Protein AF-A0A7K0SNN1-F1 (afdb_monomer_lite)

Radius of gyration: 25.54 Å; chains: 1; bounding box: 65×40×86 Å

Secondary structure (DSSP, 8-state):
---------------PPP-----------------PPPP-----PPP-PPPPSS--SS----EEEEETTEEEEE---TTT-HHHHHHHHHHHHTTTTTT--EEEEEEESEEEEEE--TTSSSS---SSPPPPP-SPPPSSTTSS-TT-------

pLDDT: mean 84.18, std 18.49, range [39.28, 98.06]

Structure (mmCIF, N/CA/C/O backbone):
data_AF-A0A7K0SNN1-F1
#
_entry.id   AF-A0A7K0SNN1-F1
#
loop_
_atom_site.group_PDB
_atom_site.id
_atom_site.type_symbol
_atom_site.label_atom_id
_atom_site.label_alt_id
_atom_site.label_comp_id
_atom_site.label_asym_id
_atom_site.label_entity_id
_atom_site.label_seq_id
_atom_site.pdbx_PDB_ins_code
_atom_site.Cartn_x
_atom_site.Cartn_y
_atom_site.Cartn_z
_atom_site.occupancy
_atom_site.B_iso_or_equiv
_atom_site.auth_seq_id
_atom_site.auth_comp_id
_atom_site.auth_asym_id
_atom_site.auth_atom_id
_atom_site.pdbx_PDB_model_num
ATOM 1 N N . MET A 1 1 ? 43.571 -5.731 -72.277 1.00 48.19 1 MET A N 1
ATOM 2 C CA . MET A 1 1 ? 43.026 -7.065 -71.941 1.00 48.19 1 MET A CA 1
ATOM 3 C C . MET A 1 1 ? 43.292 -7.346 -70.465 1.00 48.19 1 MET A C 1
ATOM 5 O O . MET A 1 1 ? 44.384 -7.771 -70.119 1.00 48.19 1 MET A O 1
ATOM 9 N N . LYS A 1 2 ? 42.348 -7.022 -69.576 1.00 39.28 2 LYS A N 1
ATOM 10 C CA . LYS A 1 2 ? 42.412 -7.356 -68.143 1.00 39.28 2 LYS A CA 1
ATOM 11 C C . LYS A 1 2 ? 41.104 -8.061 -67.797 1.00 39.28 2 LYS A C 1
ATOM 13 O O . LYS A 1 2 ? 40.033 -7.527 -68.062 1.00 39.28 2 LYS A O 1
ATOM 18 N N . ARG A 1 3 ? 41.229 -9.312 -67.358 1.00 42.56 3 ARG A N 1
ATOM 19 C CA . ARG A 1 3 ? 40.138 -10.266 -67.138 1.00 42.56 3 ARG A CA 1
ATOM 20 C C . ARG A 1 3 ? 39.359 -9.864 -65.885 1.00 42.56 3 ARG A C 1
ATOM 22 O O .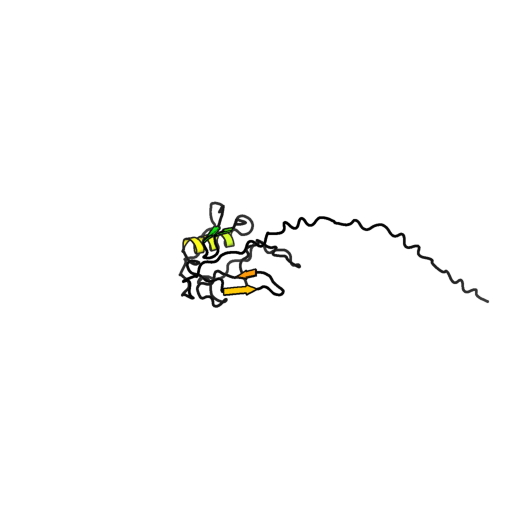 ARG A 1 3 ? 39.954 -9.748 -64.820 1.00 42.56 3 ARG A O 1
ATOM 29 N N . VAL A 1 4 ? 38.054 -9.652 -66.024 1.00 46.53 4 VAL A N 1
ATOM 30 C CA . VAL A 1 4 ? 37.130 -9.503 -64.895 1.00 46.53 4 VAL A CA 1
ATOM 31 C C . VAL A 1 4 ? 36.788 -10.911 -64.415 1.00 46.53 4 VAL A C 1
ATOM 33 O O . VAL A 1 4 ? 36.229 -11.699 -65.173 1.00 46.53 4 VAL A O 1
ATOM 36 N N . VAL A 1 5 ? 37.185 -11.247 -63.190 1.00 48.41 5 VAL A N 1
ATOM 37 C CA . VAL A 1 5 ? 36.814 -12.500 -62.521 1.00 48.41 5 VAL A CA 1
ATOM 38 C C . VAL A 1 5 ? 35.613 -12.192 -61.634 1.00 48.41 5 VAL A C 1
ATOM 40 O O . VAL A 1 5 ? 35.751 -11.571 -60.584 1.00 48.41 5 VAL A O 1
ATOM 43 N N . THR A 1 6 ? 34.422 -12.581 -62.077 1.00 48.62 6 THR A N 1
ATOM 44 C CA . THR A 1 6 ? 33.204 -12.588 -61.264 1.00 48.62 6 THR A CA 1
ATOM 45 C C . THR A 1 6 ? 33.214 -13.824 -60.366 1.00 48.62 6 THR A C 1
ATOM 47 O O . THR A 1 6 ? 33.023 -14.945 -60.829 1.00 48.62 6 THR A O 1
ATOM 50 N N . ALA A 1 7 ? 33.463 -13.625 -59.072 1.00 49.59 7 ALA A N 1
ATOM 51 C CA . ALA A 1 7 ? 33.314 -14.658 -58.054 1.00 49.59 7 ALA A CA 1
ATOM 52 C C . ALA A 1 7 ? 31.874 -14.636 -57.519 1.00 49.59 7 ALA A C 1
ATOM 54 O O . ALA A 1 7 ? 31.504 -13.780 -56.718 1.00 49.59 7 ALA A O 1
ATOM 55 N N . THR A 1 8 ? 31.040 -15.564 -57.980 1.00 48.69 8 THR A N 1
ATOM 56 C CA . THR A 1 8 ? 29.730 -15.845 -57.380 1.00 48.69 8 THR A CA 1
ATOM 57 C C . THR A 1 8 ? 29.927 -16.637 -56.091 1.00 48.69 8 THR A C 1
ATOM 59 O O . THR A 1 8 ? 30.271 -17.817 -56.131 1.00 48.69 8 THR A O 1
ATOM 62 N N . VAL A 1 9 ? 29.715 -15.991 -54.944 1.00 46.66 9 VAL A N 1
ATOM 63 C CA . VAL A 1 9 ? 29.678 -16.648 -53.632 1.00 46.66 9 VAL A CA 1
ATOM 64 C C . VAL A 1 9 ? 28.271 -17.203 -53.420 1.00 46.66 9 VAL A C 1
ATOM 66 O O . VAL A 1 9 ? 27.334 -16.457 -53.148 1.00 46.66 9 VAL A O 1
ATOM 69 N N . ILE A 1 10 ? 28.113 -18.518 -53.567 1.00 52.50 10 ILE A N 1
ATOM 70 C CA . ILE A 1 10 ? 26.898 -19.232 -53.163 1.00 52.50 10 ILE A CA 1
ATOM 71 C C . ILE A 1 10 ? 27.021 -19.487 -51.658 1.00 52.50 10 ILE A C 1
ATOM 73 O O . ILE A 1 10 ? 27.724 -20.399 -51.228 1.00 52.50 10 ILE A O 1
ATOM 77 N N . ALA A 1 11 ? 26.378 -18.646 -50.849 1.00 52.03 11 ALA A N 1
ATOM 78 C CA . ALA A 1 11 ? 26.257 -18.869 -49.414 1.00 52.03 11 ALA A CA 1
ATOM 79 C C . ALA A 1 11 ? 25.191 -19.948 -49.164 1.00 52.03 11 ALA A C 1
ATOM 81 O O . ALA A 1 11 ? 23.991 -19.694 -49.264 1.00 52.03 11 ALA A O 1
ATOM 82 N N . ALA A 1 12 ? 25.633 -21.170 -48.866 1.00 51.97 12 ALA A N 1
ATOM 83 C CA . ALA A 1 12 ? 24.763 -22.237 -48.393 1.00 51.97 12 ALA A CA 1
ATOM 84 C C . ALA A 1 12 ? 24.277 -21.902 -46.971 1.00 51.97 12 ALA A C 1
ATOM 86 O O . ALA A 1 12 ? 25.025 -22.022 -46.002 1.00 51.97 12 ALA A O 1
ATOM 87 N N . PHE A 1 13 ? 23.024 -21.461 -46.848 1.00 45.56 13 PHE A N 1
ATOM 88 C CA . PHE A 1 13 ? 22.346 -21.318 -45.560 1.00 45.56 13 PHE A CA 1
ATOM 89 C C . PHE A 1 13 ? 22.047 -22.712 -44.991 1.00 45.56 13 PHE A C 1
ATOM 91 O O . PHE A 1 13 ? 21.080 -23.369 -45.375 1.00 45.56 13 PHE A O 1
ATOM 98 N N . LEU A 1 14 ? 22.895 -23.172 -44.072 1.00 46.97 14 LEU A N 1
ATOM 99 C CA . LEU A 1 14 ? 22.598 -24.296 -43.189 1.00 46.97 14 LEU A CA 1
ATOM 100 C C . LEU A 1 14 ? 21.491 -23.859 -42.217 1.00 46.97 14 LEU A C 1
ATOM 102 O O . LEU A 1 14 ? 21.744 -23.092 -41.288 1.00 46.97 14 LEU A O 1
ATOM 106 N N . LEU A 1 15 ? 20.259 -24.329 -42.437 1.00 51.44 15 LEU A N 1
ATOM 107 C CA . LEU A 1 15 ? 19.182 -24.230 -41.451 1.00 51.44 15 LEU A CA 1
ATOM 108 C C . LEU A 1 15 ? 19.537 -25.097 -40.235 1.00 51.44 15 LEU A C 1
ATOM 110 O O . LEU A 1 15 ? 19.282 -26.300 -40.221 1.00 51.44 15 LEU A O 1
ATOM 114 N N . ALA A 1 16 ? 20.122 -24.488 -39.207 1.00 61.25 16 ALA A N 1
ATOM 115 C CA . ALA A 1 16 ? 20.151 -25.083 -37.879 1.00 61.25 16 ALA A CA 1
ATOM 116 C C . ALA A 1 16 ? 18.756 -24.927 -37.236 1.00 61.25 16 ALA A C 1
ATOM 118 O O . ALA A 1 16 ? 18.204 -23.822 -37.263 1.00 61.25 16 ALA A O 1
ATOM 119 N N . PRO A 1 17 ? 18.159 -25.988 -36.664 1.00 55.22 17 PRO A N 1
ATOM 120 C CA . PRO A 1 17 ? 16.907 -25.863 -35.932 1.00 55.22 17 PRO A CA 1
ATOM 121 C C . PRO A 1 17 ? 17.131 -24.993 -34.689 1.00 55.22 17 PRO A C 1
ATOM 123 O O . PRO A 1 17 ? 17.970 -25.298 -33.841 1.00 55.22 17 PRO A O 1
ATOM 126 N N . LEU A 1 18 ? 16.384 -23.892 -34.596 1.00 56.19 18 LEU A N 1
ATOM 127 C CA . LEU A 1 18 ? 16.330 -23.057 -33.399 1.00 56.19 18 LEU A CA 1
ATOM 128 C C . LEU A 1 18 ? 15.825 -23.907 -32.219 1.00 56.19 18 LEU A C 1
ATOM 130 O O . LEU A 1 18 ? 14.825 -24.613 -32.382 1.00 56.19 18 LEU A O 1
ATOM 134 N N . PRO A 1 19 ? 16.450 -23.840 -31.031 1.00 50.06 19 PRO A N 1
ATOM 135 C CA . PRO A 1 19 ? 15.882 -24.454 -29.843 1.00 50.06 19 PRO A CA 1
ATOM 136 C C . PRO A 1 19 ? 14.535 -23.788 -29.547 1.00 50.06 19 PRO A C 1
ATOM 138 O O . PRO A 1 19 ? 14.459 -22.606 -29.209 1.00 50.06 19 PRO A O 1
ATOM 141 N N . SER A 1 20 ? 13.452 -24.548 -29.707 1.00 50.97 20 SER A N 1
ATOM 142 C CA . SER A 1 20 ? 12.135 -24.153 -29.229 1.00 50.97 20 SER A CA 1
ATOM 143 C C . SER A 1 20 ? 12.178 -24.084 -27.705 1.00 50.97 20 SER A C 1
ATOM 145 O O . SER A 1 20 ? 12.139 -25.110 -27.030 1.00 50.97 20 SER A O 1
ATOM 147 N N . PHE A 1 21 ? 12.240 -22.872 -27.152 1.00 55.75 21 PHE A N 1
ATOM 148 C CA . PHE A 1 21 ? 11.921 -22.628 -25.747 1.00 55.75 21 PHE A CA 1
ATOM 149 C C . PHE A 1 21 ? 10.409 -22.791 -25.552 1.00 55.75 21 PHE A C 1
ATOM 151 O O . PHE A 1 21 ? 9.651 -21.829 -25.462 1.00 55.75 21 PHE A O 1
ATOM 158 N N . ALA A 1 22 ? 9.959 -24.044 -25.536 1.00 53.03 22 ALA A N 1
ATOM 159 C CA . ALA A 1 22 ? 8.659 -24.415 -25.014 1.00 53.03 22 ALA A CA 1
ATOM 160 C C . ALA A 1 22 ? 8.763 -24.459 -23.484 1.00 53.03 22 ALA A C 1
ATOM 162 O O . ALA A 1 22 ? 9.502 -25.277 -22.940 1.00 53.03 22 ALA A O 1
ATOM 163 N N . GLY A 1 23 ? 8.025 -23.585 -22.796 1.00 49.44 23 GLY A N 1
ATOM 164 C CA . GLY A 1 23 ? 7.794 -23.731 -21.359 1.00 49.44 23 GLY A CA 1
ATOM 165 C C . GLY A 1 23 ? 7.797 -22.444 -20.545 1.00 49.44 23 GLY A C 1
ATOM 166 O O . GLY A 1 23 ? 8.481 -22.377 -19.529 1.00 49.44 23 GLY A O 1
ATOM 167 N N . THR A 1 24 ? 6.998 -21.439 -20.909 1.00 42.94 24 THR A N 1
ATOM 168 C CA . THR A 1 24 ? 6.471 -20.550 -19.865 1.00 42.94 24 THR A CA 1
ATOM 169 C C . THR A 1 24 ? 5.328 -21.299 -19.202 1.00 42.94 24 THR A C 1
ATOM 171 O O . THR A 1 24 ? 4.301 -21.573 -19.820 1.00 42.94 24 THR A O 1
ATOM 174 N N . ASN A 1 25 ? 5.539 -21.690 -17.949 1.00 49.47 25 ASN A N 1
ATOM 175 C CA . ASN A 1 25 ? 4.526 -22.304 -17.107 1.00 49.47 25 ASN A CA 1
ATOM 176 C C . ASN A 1 25 ? 3.482 -21.226 -16.774 1.00 49.47 25 ASN A C 1
ATOM 178 O O . ASN A 1 25 ? 3.536 -20.576 -15.731 1.00 49.47 25 ASN A O 1
ATOM 182 N N . THR A 1 26 ? 2.569 -20.957 -17.709 1.00 47.34 26 THR A N 1
ATOM 183 C CA . THR A 1 26 ? 1.398 -20.126 -17.456 1.00 47.34 26 THR A CA 1
ATOM 184 C C . THR A 1 26 ? 0.475 -20.949 -16.575 1.00 47.34 26 THR A C 1
ATOM 186 O O . THR A 1 26 ? -0.393 -21.672 -17.070 1.00 47.34 26 THR A O 1
ATOM 189 N N . ASN A 1 27 ? 0.670 -20.864 -15.260 1.00 48.97 27 ASN A N 1
ATOM 190 C CA . ASN A 1 27 ? -0.400 -21.184 -14.331 1.00 48.97 27 ASN A CA 1
ATOM 191 C C . ASN A 1 27 ? -1.569 -20.276 -14.713 1.00 48.97 27 ASN A C 1
ATOM 193 O O . ASN A 1 27 ? -1.577 -19.080 -14.426 1.00 48.97 27 ASN A O 1
ATOM 197 N N . LYS A 1 28 ? -2.504 -20.846 -15.475 1.00 40.12 28 LYS A N 1
ATOM 198 C CA . LYS A 1 28 ? -3.747 -20.222 -15.898 1.00 40.12 28 LYS A CA 1
ATOM 199 C C . LYS A 1 28 ? -4.477 -19.923 -14.597 1.00 40.12 28 LYS A C 1
ATOM 201 O O . LYS A 1 28 ? -5.044 -20.830 -13.991 1.00 40.12 28 LYS A O 1
ATOM 206 N N . VAL A 1 29 ? -4.391 -18.684 -14.116 1.00 53.12 29 VAL A N 1
ATOM 207 C CA . VAL A 1 29 ? -5.223 -18.236 -13.003 1.00 53.12 29 VAL A CA 1
ATOM 208 C C . VAL A 1 29 ? -6.647 -18.407 -13.506 1.00 53.12 29 VAL A C 1
ATOM 210 O O . VAL A 1 29 ? -7.090 -17.697 -14.407 1.00 53.12 29 VAL A O 1
ATOM 213 N N . SER A 1 30 ? -7.309 -19.454 -13.017 1.00 46.41 30 SER A N 1
ATOM 214 C CA . SER A 1 30 ? -8.717 -19.692 -13.279 1.00 46.41 30 SER A CA 1
ATOM 215 C C . SER A 1 30 ? -9.439 -18.418 -12.880 1.00 46.41 30 SER A C 1
ATOM 217 O O . SER A 1 30 ? -9.364 -18.009 -11.721 1.00 46.41 30 SER A O 1
ATOM 219 N N . GLU A 1 31 ? -10.093 -17.795 -13.853 1.00 55.00 31 GLU A N 1
ATOM 220 C CA . GLU A 1 31 ? -10.884 -16.578 -13.728 1.00 55.00 31 GLU A CA 1
ATOM 221 C C . GLU A 1 31 ? -12.113 -16.891 -12.863 1.00 55.00 31 GLU A C 1
ATOM 223 O O . GLU A 1 31 ? -13.237 -17.081 -13.322 1.00 55.00 31 GLU A O 1
ATOM 228 N N . SER A 1 32 ? -11.873 -17.084 -11.569 1.00 58.94 32 SER A N 1
ATOM 229 C CA . SER A 1 32 ? -12.923 -17.271 -10.591 1.00 58.94 32 SER A CA 1
ATOM 230 C C . SER A 1 32 ? -13.633 -15.933 -10.497 1.00 58.94 32 SER A C 1
ATOM 232 O O . SER A 1 32 ? -13.013 -14.935 -10.130 1.00 58.94 32 SER A O 1
ATOM 234 N N . LYS A 1 33 ? -14.910 -15.891 -10.892 1.00 73.62 33 LYS A N 1
ATOM 235 C CA . LYS A 1 33 ? -15.741 -14.685 -10.808 1.00 73.62 33 LYS A CA 1
ATOM 236 C C . LYS A 1 33 ? -15.690 -14.156 -9.373 1.00 73.62 33 LYS A C 1
ATOM 238 O O . LYS A 1 33 ? -16.359 -14.698 -8.491 1.00 73.62 33 LYS A O 1
ATOM 243 N N . VAL A 1 34 ? -14.887 -13.118 -9.144 1.00 85.31 34 VAL A N 1
ATOM 244 C CA . VAL A 1 34 ? -14.751 -12.476 -7.836 1.00 85.31 34 VAL A CA 1
ATOM 245 C C . VAL A 1 34 ? -16.110 -11.888 -7.475 1.00 85.31 34 VAL A C 1
ATOM 247 O O . VAL A 1 34 ? -16.648 -11.044 -8.190 1.00 85.31 34 VAL A O 1
ATOM 250 N N . LYS A 1 35 ? -16.705 -12.375 -6.384 1.00 91.69 35 LYS A N 1
ATOM 251 C CA . LYS A 1 35 ? -17.978 -11.861 -5.878 1.00 91.69 35 LYS A CA 1
ATOM 252 C C . LYS A 1 35 ? -17.693 -10.755 -4.876 1.00 91.69 35 LYS A C 1
ATOM 254 O O . LYS A 1 35 ? -17.142 -11.016 -3.811 1.00 91.69 35 LYS A O 1
ATOM 259 N N . CYS A 1 36 ? -18.109 -9.543 -5.212 1.00 93.25 36 CYS A N 1
ATOM 260 C CA . CYS A 1 36 ? -17.998 -8.390 -4.333 1.00 93.25 36 CYS A CA 1
ATOM 261 C C . CYS A 1 36 ? -19.354 -8.058 -3.708 1.00 93.25 36 CYS A C 1
ATOM 263 O O . CYS A 1 36 ? -20.347 -7.901 -4.417 1.00 93.25 36 CYS A O 1
ATOM 265 N N . ALA A 1 37 ? -19.397 -7.906 -2.388 1.00 95.31 37 ALA A N 1
ATOM 266 C CA . ALA A 1 37 ? -20.531 -7.300 -1.703 1.00 95.31 37 ALA A CA 1
ATOM 267 C C . ALA A 1 37 ? -20.609 -5.795 -2.012 1.00 95.31 37 ALA A C 1
ATOM 269 O O . ALA A 1 37 ? -19.602 -5.162 -2.332 1.00 95.31 37 ALA A O 1
ATOM 270 N N . THR A 1 38 ? -21.787 -5.187 -1.882 1.00 94.62 38 THR A N 1
ATOM 271 C CA . THR A 1 38 ? -21.928 -3.728 -1.995 1.00 94.62 38 THR A CA 1
ATOM 272 C C . THR A 1 38 ? -21.134 -3.031 -0.889 1.00 94.62 38 THR A C 1
ATOM 274 O O . THR A 1 38 ? -21.259 -3.374 0.288 1.00 94.62 38 THR A O 1
ATOM 277 N N . THR A 1 39 ? -20.319 -2.042 -1.255 1.00 94.31 39 THR A N 1
ATOM 278 C CA . THR A 1 39 ? -19.530 -1.265 -0.293 1.00 94.31 39 THR A CA 1
ATOM 279 C C . THR A 1 39 ? -20.299 -0.049 0.227 1.00 94.31 39 THR A C 1
ATOM 281 O O . THR A 1 39 ? -21.098 0.549 -0.489 1.00 94.31 39 THR A O 1
ATOM 284 N N . LYS A 1 40 ? -20.038 0.326 1.484 1.00 93.06 40 LYS A N 1
ATOM 285 C CA . LYS A 1 40 ? -20.481 1.595 2.097 1.00 93.06 40 LYS A CA 1
ATOM 286 C C . LYS A 1 40 ? -19.344 2.621 2.208 1.00 93.06 40 LYS A C 1
ATOM 288 O O . LYS A 1 40 ? -19.553 3.708 2.752 1.00 93.06 40 LYS A O 1
ATOM 293 N N . ALA A 1 41 ? -18.144 2.249 1.757 1.00 95.75 41 ALA A N 1
ATOM 294 C CA . ALA A 1 41 ? -16.992 3.135 1.704 1.00 95.75 41 ALA A CA 1
ATOM 295 C C . ALA A 1 41 ? -17.293 4.331 0.797 1.00 95.75 41 ALA A C 1
ATOM 297 O O . ALA A 1 41 ? -17.967 4.201 -0.225 1.00 95.75 41 ALA A O 1
ATOM 298 N N . ARG A 1 42 ? -16.797 5.498 1.190 1.00 96.50 42 ARG A N 1
AT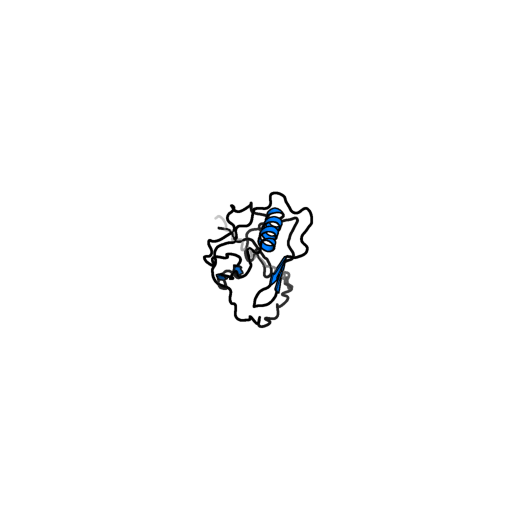OM 299 C CA . ARG A 1 42 ? -16.936 6.756 0.456 1.00 96.50 42 ARG A CA 1
ATOM 300 C C . ARG A 1 42 ? -15.680 7.592 0.683 1.00 96.50 42 ARG A C 1
ATOM 302 O O . ARG A 1 42 ? -15.058 7.407 1.729 1.00 96.50 42 ARG A O 1
ATOM 309 N N . PRO A 1 43 ? -15.334 8.506 -0.236 1.00 97.69 43 PRO A N 1
ATOM 310 C CA . PRO A 1 43 ? -14.247 9.454 -0.024 1.00 97.69 43 PRO A CA 1
ATOM 311 C C . PRO A 1 43 ? -14.326 10.113 1.357 1.00 97.69 43 PRO A C 1
ATOM 313 O O . PRO A 1 43 ? -15.396 10.566 1.776 1.00 97.69 43 PRO A O 1
ATOM 316 N N . HIS A 1 44 ? -13.204 10.157 2.070 1.00 96.88 44 HIS A N 1
ATOM 317 C CA . HIS A 1 44 ? -13.107 10.775 3.386 1.00 96.88 44 HIS A CA 1
ATOM 318 C C . HIS A 1 44 ? -11.737 11.419 3.608 1.00 96.88 44 HIS A C 1
ATOM 320 O O . HIS A 1 44 ? -10.773 11.168 2.888 1.00 96.88 44 HIS A O 1
ATOM 326 N N . ALA A 1 45 ? -11.647 12.272 4.630 1.00 96.38 45 ALA A N 1
ATOM 327 C CA . ALA A 1 45 ? -10.378 12.871 5.016 1.00 96.38 45 ALA A CA 1
ATOM 328 C C . ALA A 1 45 ? -9.372 11.788 5.437 1.00 96.38 45 ALA A C 1
ATOM 330 O O . ALA A 1 45 ? -9.725 10.847 6.157 1.00 96.38 45 ALA A O 1
ATOM 331 N N . ALA A 1 46 ? -8.121 11.944 5.005 1.00 95.19 46 ALA A N 1
ATOM 332 C CA . ALA A 1 46 ? -7.046 11.023 5.341 1.00 95.19 46 ALA A CA 1
ATOM 333 C C . ALA A 1 46 ? -6.781 11.025 6.862 1.00 95.19 46 ALA A C 1
ATOM 335 O O . ALA A 1 46 ? -6.541 12.095 7.440 1.00 95.19 46 ALA A O 1
ATOM 336 N N . PRO A 1 47 ? -6.807 9.857 7.534 1.00 94.69 47 PRO A N 1
ATOM 337 C CA . PRO A 1 47 ? -6.439 9.769 8.940 1.00 94.69 47 PRO A CA 1
ATOM 338 C C . PRO A 1 47 ? -5.005 10.256 9.168 1.00 94.69 47 PRO A C 1
ATOM 340 O O . PRO A 1 47 ? -4.083 9.919 8.424 1.00 94.69 47 PRO A O 1
ATOM 343 N N . LYS A 1 48 ? -4.796 11.041 10.227 1.00 95.44 48 LYS A N 1
ATOM 344 C CA . LYS A 1 48 ? -3.458 11.507 10.604 1.00 95.44 48 LYS A CA 1
ATOM 345 C C . LYS A 1 48 ? -2.723 10.395 11.344 1.00 95.44 48 LYS A C 1
ATOM 347 O O . LYS A 1 48 ? -2.965 10.180 12.528 1.00 95.44 48 LYS A O 1
ATOM 352 N N . ILE A 1 49 ? -1.821 9.707 10.650 1.00 95.31 49 ILE A N 1
ATOM 353 C CA . ILE A 1 49 ? -0.959 8.679 11.243 1.00 95.31 49 ILE A CA 1
ATOM 354 C C . ILE A 1 49 ? 0.440 9.248 11.443 1.00 95.31 49 ILE A C 1
ATOM 356 O O . ILE A 1 49 ? 1.044 9.768 10.504 1.00 95.31 49 ILE A O 1
ATOM 360 N N . THR A 1 50 ? 0.959 9.141 12.665 1.00 93.44 50 THR A N 1
ATOM 361 C CA . THR A 1 50 ? 2.333 9.540 12.973 1.00 93.44 50 THR A CA 1
ATOM 362 C C . THR A 1 50 ? 3.319 8.651 12.208 1.00 93.44 50 THR A C 1
ATOM 364 O O . THR A 1 50 ? 3.189 7.425 12.274 1.00 93.44 50 THR A O 1
ATOM 367 N N . PRO A 1 51 ? 4.314 9.227 11.511 1.00 92.12 51 PRO A N 1
ATOM 368 C CA . PRO A 1 51 ? 5.307 8.437 10.800 1.00 92.12 51 PRO A CA 1
ATOM 369 C C . PRO A 1 51 ? 6.125 7.576 11.776 1.00 92.12 51 PRO A C 1
ATOM 371 O O . PRO A 1 51 ? 6.475 8.037 12.873 1.00 92.12 51 PRO A O 1
ATOM 374 N N . PRO A 1 52 ? 6.457 6.329 11.403 1.00 92.75 52 PRO A N 1
ATOM 375 C CA . PRO A 1 52 ? 7.343 5.495 12.199 1.00 92.75 52 PRO A CA 1
ATOM 376 C C . PRO A 1 52 ? 8.743 6.120 12.246 1.00 92.75 52 PRO A C 1
ATOM 378 O O . PRO A 1 52 ? 9.322 6.455 11.219 1.00 92.75 52 PRO A O 1
ATOM 381 N N . LYS A 1 53 ? 9.301 6.268 13.453 1.00 92.12 53 LYS A N 1
ATOM 382 C CA . LYS A 1 53 ? 10.650 6.837 13.656 1.00 92.12 53 LYS A CA 1
ATOM 383 C C . LYS A 1 53 ? 11.775 5.819 13.475 1.00 92.12 53 LYS A C 1
ATOM 385 O O . LYS A 1 53 ? 12.933 6.197 13.358 1.00 92.12 53 LYS A O 1
ATOM 390 N N . VAL A 1 54 ? 11.439 4.534 13.543 1.00 94.31 54 VAL A N 1
ATOM 391 C CA . VAL A 1 54 ? 12.386 3.421 13.476 1.00 94.31 54 VAL A CA 1
ATOM 392 C C . VAL A 1 54 ? 11.810 2.321 12.602 1.00 94.31 54 VAL A C 1
ATOM 394 O O . VAL A 1 54 ? 10.592 2.124 12.575 1.00 94.31 54 VAL A O 1
ATOM 397 N N . LEU A 1 55 ? 12.696 1.589 11.929 1.00 95.31 55 LEU A N 1
ATOM 398 C CA . LEU A 1 55 ? 12.328 0.395 11.181 1.00 95.31 55 LEU A CA 1
ATOM 399 C C . LEU A 1 55 ? 11.742 -0.676 12.104 1.00 95.31 55 LEU A C 1
ATOM 401 O O . LEU A 1 55 ? 12.042 -0.749 13.304 1.00 95.31 55 LEU A O 1
ATOM 405 N N . LEU A 1 56 ? 10.912 -1.541 11.528 1.00 94.62 56 LEU A N 1
ATOM 406 C CA . LEU A 1 56 ? 10.401 -2.709 12.231 1.00 94.62 56 LEU A CA 1
ATOM 407 C C . LEU A 1 56 ? 11.552 -3.619 12.678 1.00 94.62 56 LEU A C 1
ATOM 409 O O . LEU A 1 56 ? 12.375 -4.057 11.884 1.00 94.62 56 LEU A O 1
ATOM 413 N N . LYS A 1 57 ? 11.563 -3.967 13.969 1.00 93.94 57 LYS A N 1
ATOM 414 C CA . LYS A 1 57 ? 12.551 -4.901 14.542 1.00 93.94 57 LYS A CA 1
ATOM 415 C C . LYS A 1 57 ? 12.310 -6.362 14.151 1.00 93.94 57 LYS A C 1
ATOM 417 O O . LYS A 1 57 ? 13.182 -7.200 14.345 1.00 93.94 57 LYS A O 1
ATOM 422 N N . LYS A 1 58 ? 11.096 -6.690 13.701 1.00 95.06 58 LYS A N 1
ATOM 423 C CA . LYS A 1 58 ? 10.681 -8.043 13.319 1.00 95.06 58 LYS A CA 1
ATOM 424 C C . LYS A 1 58 ? 10.067 -8.001 11.931 1.00 95.06 58 LYS A C 1
ATOM 426 O O . LYS A 1 58 ? 9.264 -7.111 11.657 1.00 95.06 58 LYS A O 1
ATOM 431 N N . ALA A 1 59 ? 10.399 -9.000 11.120 1.00 95.88 59 ALA A N 1
ATOM 432 C CA . ALA A 1 59 ? 9.797 -9.181 9.810 1.00 95.88 59 ALA A CA 1
ATOM 433 C C . ALA A 1 59 ? 8.283 -9.414 9.925 1.00 95.88 59 ALA A C 1
ATOM 435 O O . ALA A 1 59 ? 7.804 -10.150 10.796 1.00 95.88 59 ALA A O 1
ATOM 436 N N . ILE A 1 60 ? 7.535 -8.786 9.027 1.00 97.38 60 ILE A N 1
ATOM 437 C CA . ILE A 1 60 ? 6.102 -8.980 8.848 1.00 97.38 60 ILE A CA 1
ATOM 438 C C . ILE A 1 60 ? 5.891 -10.218 7.988 1.00 97.38 60 ILE A C 1
ATOM 440 O O . ILE A 1 60 ? 6.433 -10.316 6.893 1.00 97.38 60 ILE A O 1
ATOM 444 N N . LYS A 1 61 ? 5.096 -11.166 8.489 1.00 97.31 61 LYS A N 1
ATOM 445 C CA . LYS A 1 61 ? 4.760 -12.385 7.741 1.00 97.31 61 LYS A CA 1
ATOM 446 C C . LYS A 1 61 ? 3.750 -12.105 6.637 1.00 97.31 61 LYS A C 1
ATOM 448 O O . LYS A 1 61 ? 3.919 -12.571 5.522 1.00 97.31 61 LYS A O 1
ATOM 453 N N . SER A 1 62 ? 2.715 -11.336 6.962 1.00 97.50 62 SER A N 1
ATOM 454 C CA . SER A 1 62 ? 1.698 -10.944 5.999 1.00 97.50 62 SER A CA 1
ATOM 455 C C . SER A 1 62 ? 1.028 -9.623 6.369 1.00 97.50 62 SER A C 1
ATOM 457 O O . SER A 1 62 ? 0.961 -9.240 7.540 1.00 97.50 62 SER A O 1
ATOM 459 N N . ILE A 1 63 ? 0.518 -8.939 5.349 1.00 97.44 63 ILE A N 1
ATOM 460 C CA . ILE A 1 63 ? -0.393 -7.798 5.448 1.00 97.44 63 ILE A CA 1
ATOM 461 C C . ILE A 1 63 ? -1.686 -8.231 4.764 1.00 97.44 63 ILE A C 1
ATOM 463 O O . ILE A 1 63 ? -1.665 -8.639 3.608 1.00 97.44 63 ILE A O 1
ATOM 467 N N . THR A 1 64 ? -2.809 -8.189 5.480 1.00 98.06 64 THR A N 1
ATOM 468 C CA . THR A 1 64 ? -4.111 -8.577 4.920 1.00 98.06 64 THR A CA 1
ATOM 469 C C . THR A 1 64 ? -5.013 -7.362 4.805 1.00 98.06 64 THR A C 1
ATOM 471 O O . THR A 1 64 ? -5.354 -6.748 5.815 1.00 98.06 64 THR A O 1
ATOM 474 N N . PHE A 1 65 ? -5.439 -7.049 3.584 1.00 96.94 65 PHE A N 1
ATOM 475 C CA . PHE A 1 65 ? -6.517 -6.102 3.331 1.00 96.94 65 PHE A CA 1
ATOM 476 C C . PHE A 1 65 ? -7.832 -6.867 3.208 1.00 96.94 65 PHE A C 1
ATOM 478 O O . PHE A 1 65 ? -8.024 -7.664 2.289 1.00 96.94 65 PHE A O 1
ATOM 485 N N . VAL A 1 66 ? -8.739 -6.631 4.154 1.00 96.88 66 VAL A N 1
ATOM 486 C CA . VAL A 1 66 ? -10.099 -7.176 4.117 1.00 96.88 66 VAL A CA 1
ATOM 487 C C . VAL A 1 66 ? -10.948 -6.253 3.254 1.00 96.88 66 VAL A C 1
ATOM 489 O O . VAL A 1 66 ? -11.138 -5.085 3.593 1.00 96.88 66 VAL A O 1
ATOM 492 N N . THR A 1 67 ? -11.456 -6.767 2.137 1.00 96.75 67 THR A N 1
ATOM 493 C CA . THR A 1 67 ? -12.269 -5.992 1.195 1.00 96.75 67 THR A CA 1
ATOM 494 C C . THR A 1 67 ? -13.672 -6.576 1.079 1.00 96.75 67 THR A C 1
ATOM 496 O O . THR A 1 67 ? -13.943 -7.707 1.485 1.00 96.75 67 THR A O 1
ATOM 499 N N . ASN A 1 68 ? -14.579 -5.828 0.456 1.00 96.19 68 ASN A N 1
ATOM 500 C CA . ASN A 1 68 ? -15.896 -6.335 0.077 1.00 96.19 68 ASN A CA 1
ATOM 501 C C . ASN A 1 68 ? -15.835 -7.429 -1.008 1.00 96.19 68 ASN A C 1
ATOM 503 O O . ASN A 1 68 ? -16.844 -8.085 -1.241 1.00 96.19 68 ASN A O 1
ATOM 507 N N . CYS A 1 69 ? -14.683 -7.635 -1.651 1.00 95.44 69 CYS A N 1
ATOM 508 C CA . CYS A 1 69 ? -14.426 -8.661 -2.665 1.00 95.44 69 CYS A CA 1
ATOM 509 C C . CYS A 1 69 ? -13.645 -9.872 -2.121 1.00 95.44 69 CYS A C 1
ATOM 511 O O . CYS A 1 69 ? -13.218 -10.726 -2.895 1.00 95.44 69 CYS A O 1
ATOM 513 N N . GLY A 1 70 ? -13.437 -9.942 -0.801 1.00 95.62 70 GLY A N 1
ATOM 514 C CA . GLY A 1 70 ? -12.595 -10.943 -0.148 1.00 95.62 70 GLY A CA 1
ATOM 515 C C . GLY A 1 70 ? -11.269 -10.370 0.353 1.00 95.62 70 GLY A C 1
ATOM 516 O O . GLY A 1 70 ? -11.039 -9.159 0.340 1.00 95.62 70 GLY A O 1
ATOM 517 N N . ASN A 1 71 ? -10.398 -11.249 0.837 1.00 96.75 71 ASN A N 1
ATOM 518 C CA . ASN A 1 71 ? -9.124 -10.847 1.422 1.00 96.75 71 ASN A CA 1
ATOM 519 C C . ASN A 1 71 ? -8.033 -10.783 0.356 1.00 96.75 71 ASN A C 1
ATOM 521 O O . ASN A 1 71 ? -7.854 -11.728 -0.410 1.00 96.75 71 ASN A O 1
ATOM 525 N N . ILE A 1 72 ? -7.256 -9.706 0.378 1.00 96.19 72 ILE A N 1
ATOM 526 C CA . ILE A 1 72 ? -5.983 -9.607 -0.333 1.00 96.19 72 ILE A CA 1
ATOM 527 C C . ILE A 1 72 ? -4.890 -9.842 0.705 1.00 96.19 72 ILE A C 1
ATOM 529 O O . ILE A 1 72 ? -4.745 -9.054 1.641 1.00 96.19 72 ILE A O 1
ATOM 533 N N . VAL A 1 73 ? -4.152 -10.943 0.568 1.00 97.50 73 VAL A N 1
ATOM 534 C CA . VAL A 1 73 ? -3.061 -11.313 1.478 1.00 97.50 73 VAL A CA 1
ATOM 535 C C . VAL A 1 73 ? -1.739 -11.055 0.774 1.00 97.50 73 VAL A C 1
ATOM 537 O O . VAL A 1 73 ? -1.504 -11.565 -0.315 1.00 97.50 73 VAL A O 1
ATOM 540 N N . ILE A 1 74 ? -0.892 -10.249 1.402 1.00 97.62 74 ILE A N 1
ATOM 541 C CA . ILE A 1 74 ? 0.393 -9.818 0.862 1.00 97.62 74 ILE A CA 1
ATOM 542 C C . ILE A 1 74 ? 1.489 -10.383 1.749 1.00 97.62 74 ILE A C 1
ATOM 544 O O . ILE A 1 74 ? 1.463 -10.168 2.961 1.00 97.62 74 ILE A O 1
ATOM 548 N N . GLU A 1 75 ? 2.465 -11.049 1.147 1.00 97.81 75 GLU A N 1
ATOM 549 C CA . GLU A 1 75 ? 3.720 -11.430 1.791 1.00 97.81 75 GLU A CA 1
ATOM 550 C C . GLU A 1 75 ? 4.774 -10.357 1.479 1.00 97.81 75 GLU A C 1
ATOM 552 O O . GLU A 1 75 ? 5.222 -10.244 0.336 1.00 97.81 75 GLU A O 1
ATOM 557 N N . PRO A 1 76 ? 5.137 -9.494 2.444 1.00 97.25 76 PRO A N 1
ATOM 558 C CA . PRO A 1 76 ? 6.000 -8.359 2.157 1.00 97.25 76 PRO A CA 1
ATOM 559 C C . PRO A 1 76 ? 7.474 -8.761 2.029 1.00 97.25 76 PRO A C 1
ATOM 561 O O . PRO A 1 76 ? 8.005 -9.558 2.809 1.00 97.25 76 PRO A O 1
ATOM 564 N N . LEU A 1 77 ? 8.179 -8.104 1.107 1.00 97.31 77 LEU A N 1
ATOM 565 C CA . LEU A 1 77 ? 9.621 -8.257 0.898 1.00 97.31 77 LEU A CA 1
ATOM 566 C C . LEU A 1 77 ? 10.419 -7.445 1.933 1.00 97.31 77 LEU A C 1
ATOM 568 O O . LEU A 1 77 ? 11.091 -6.472 1.603 1.00 97.31 77 LEU A O 1
ATOM 572 N N . ASN A 1 78 ? 10.338 -7.851 3.205 1.00 97.25 78 ASN A N 1
ATOM 573 C CA . ASN A 1 78 ? 10.886 -7.125 4.364 1.00 97.25 78 ASN A CA 1
ATOM 574 C C . ASN A 1 78 ? 12.332 -6.630 4.191 1.00 97.25 78 ASN A C 1
ATOM 576 O O . ASN A 1 78 ? 12.646 -5.523 4.612 1.00 97.25 78 ASN A O 1
ATOM 580 N N . ASN A 1 79 ? 13.203 -7.449 3.595 1.00 97.19 79 ASN A N 1
ATOM 581 C CA . ASN A 1 79 ? 14.625 -7.124 3.447 1.00 97.19 79 ASN A CA 1
ATOM 582 C C . ASN A 1 79 ? 14.917 -6.241 2.230 1.00 97.19 79 ASN A C 1
ATOM 584 O O . ASN A 1 79 ? 15.938 -5.566 2.211 1.00 97.19 79 ASN A O 1
ATOM 588 N N . LEU A 1 80 ? 14.051 -6.281 1.216 1.00 96.94 80 LEU A N 1
ATOM 589 C CA . LEU A 1 80 ? 14.241 -5.537 -0.027 1.00 96.94 80 LEU A CA 1
ATOM 590 C C . LEU A 1 80 ? 13.587 -4.151 0.041 1.00 96.94 80 LEU A C 1
ATOM 592 O O . LEU A 1 80 ? 14.074 -3.236 -0.609 1.00 96.94 80 LEU A O 1
ATOM 596 N N . ALA A 1 81 ? 12.529 -3.992 0.845 1.00 96.31 81 ALA A N 1
ATOM 597 C CA . ALA A 1 81 ? 11.821 -2.724 1.032 1.00 96.31 81 ALA A CA 1
ATOM 598 C C . ALA A 1 81 ? 11.481 -2.421 2.514 1.00 96.31 81 ALA A C 1
ATOM 600 O O . ALA A 1 81 ? 10.303 -2.326 2.885 1.00 96.31 81 ALA A O 1
ATOM 601 N N . PRO A 1 82 ? 12.479 -2.340 3.417 1.00 96.12 82 PRO A N 1
ATOM 602 C CA . PRO A 1 82 ? 12.247 -2.178 4.852 1.00 96.12 82 PRO A CA 1
ATOM 603 C C . PRO A 1 82 ? 11.541 -0.870 5.240 1.00 96.12 82 PRO A C 1
ATOM 605 O O . PRO A 1 82 ? 10.729 -0.890 6.178 1.00 96.12 82 PRO A O 1
ATOM 608 N N . LEU A 1 83 ? 11.804 0.255 4.563 1.00 95.12 83 LEU A N 1
ATOM 609 C CA . LEU A 1 83 ? 11.115 1.526 4.831 1.00 95.12 83 LEU A CA 1
ATOM 610 C C . LEU A 1 83 ? 9.645 1.414 4.440 1.00 95.12 83 LEU A C 1
ATOM 612 O O . LEU A 1 83 ? 8.763 1.713 5.248 1.00 95.12 83 LEU A O 1
ATOM 616 N N . THR A 1 84 ? 9.386 0.890 3.246 1.00 95.19 84 THR A N 1
ATOM 617 C CA . THR A 1 84 ? 8.048 0.694 2.691 1.00 95.19 84 THR A CA 1
ATOM 618 C C . THR A 1 84 ? 7.212 -0.227 3.566 1.00 95.19 84 THR A C 1
ATOM 620 O O . THR A 1 84 ? 6.096 0.120 3.958 1.00 95.19 84 THR A O 1
ATOM 623 N N . VAL A 1 85 ? 7.762 -1.380 3.957 1.00 96.62 85 VAL A N 1
ATOM 624 C CA . VAL A 1 85 ? 7.067 -2.347 4.817 1.00 96.62 85 VAL A CA 1
ATOM 625 C C . VAL A 1 85 ? 6.797 -1.757 6.204 1.00 96.62 85 VAL A C 1
ATOM 627 O O . VAL A 1 85 ? 5.723 -1.970 6.774 1.00 96.62 85 VAL A O 1
ATOM 630 N N . THR A 1 86 ? 7.725 -0.965 6.744 1.00 96.19 86 THR A N 1
ATOM 631 C CA . THR A 1 86 ? 7.524 -0.250 8.013 1.00 96.19 86 THR A CA 1
ATOM 632 C C . THR A 1 86 ? 6.394 0.778 7.895 1.00 96.19 86 THR A C 1
ATOM 634 O O . THR A 1 86 ? 5.502 0.816 8.749 1.00 96.19 86 THR A O 1
ATOM 637 N N . ALA A 1 87 ? 6.393 1.572 6.825 1.00 95.25 87 ALA A N 1
ATOM 638 C CA . ALA A 1 87 ? 5.405 2.608 6.560 1.00 95.25 87 ALA A CA 1
ATOM 639 C C . ALA A 1 87 ? 3.992 2.039 6.394 1.00 95.25 87 ALA A C 1
ATOM 641 O O . ALA A 1 87 ? 3.088 2.417 7.144 1.00 95.25 87 ALA A O 1
ATOM 642 N N . ILE A 1 88 ? 3.800 1.084 5.479 1.00 95.50 88 ILE A N 1
ATOM 643 C CA . ILE A 1 88 ? 2.488 0.470 5.235 1.00 95.50 88 ILE A CA 1
ATOM 644 C C . ILE A 1 88 ? 1.960 -0.235 6.489 1.00 95.50 88 ILE A C 1
ATOM 646 O O . ILE A 1 88 ? 0.768 -0.167 6.778 1.00 95.50 88 ILE A O 1
ATOM 650 N N . THR A 1 89 ? 2.841 -0.841 7.294 1.00 95.94 89 THR A N 1
ATOM 651 C CA . THR A 1 89 ? 2.455 -1.473 8.562 1.00 95.94 89 THR A CA 1
ATOM 652 C C . THR A 1 89 ? 1.946 -0.441 9.563 1.00 95.94 89 THR A C 1
ATOM 654 O O . THR A 1 89 ? 0.940 -0.685 10.230 1.00 95.94 89 THR A O 1
ATOM 657 N N . ALA A 1 90 ? 2.615 0.709 9.685 1.00 95.69 90 ALA A N 1
ATOM 658 C CA . ALA A 1 90 ? 2.174 1.791 10.562 1.00 95.69 90 ALA A CA 1
ATOM 659 C C . ALA A 1 90 ? 0.824 2.367 10.106 1.00 95.69 90 ALA A C 1
ATOM 661 O O . ALA A 1 90 ? -0.086 2.512 10.922 1.00 95.69 90 ALA A O 1
ATOM 662 N N . LEU A 1 91 ? 0.667 2.618 8.803 1.00 96.56 91 LEU A N 1
ATOM 663 C CA . LEU A 1 91 ? -0.574 3.119 8.208 1.00 96.56 91 LEU A CA 1
ATOM 664 C C . LEU A 1 91 ? -1.733 2.133 8.390 1.00 96.56 91 LEU A C 1
ATOM 666 O O . LEU A 1 91 ? -2.803 2.521 8.858 1.00 96.56 91 LEU A O 1
ATOM 670 N N . ALA A 1 92 ? -1.512 0.849 8.105 1.00 96.44 92 ALA A N 1
ATOM 671 C CA . ALA A 1 92 ? -2.516 -0.196 8.275 1.00 96.44 92 ALA A CA 1
ATOM 672 C C . ALA A 1 92 ? -2.934 -0.355 9.744 1.00 96.44 92 ALA A C 1
ATOM 674 O O . ALA A 1 92 ? -4.127 -0.359 10.041 1.00 96.44 92 ALA A O 1
ATOM 675 N N . LYS A 1 93 ? -1.976 -0.404 10.681 1.00 95.75 93 LYS A N 1
ATOM 676 C CA . LYS A 1 93 ? -2.274 -0.467 12.126 1.00 95.75 93 LYS A CA 1
ATOM 677 C C . LYS A 1 93 ? -2.990 0.779 12.641 1.00 95.75 93 LYS A C 1
ATOM 679 O O . LYS A 1 93 ? -3.795 0.673 13.558 1.00 95.75 93 LYS A O 1
ATOM 684 N N . GLY A 1 94 ? -2.704 1.937 12.053 1.00 96.44 94 GLY A N 1
ATOM 685 C CA . GLY A 1 94 ? -3.395 3.192 12.330 1.00 96.44 94 GLY A CA 1
ATOM 686 C C . GLY A 1 94 ? -4.789 3.294 11.706 1.00 96.44 94 GLY A C 1
ATOM 687 O O . GLY A 1 94 ? -5.469 4.293 11.914 1.00 96.44 94 GLY A O 1
ATOM 688 N N . GLY A 1 95 ? -5.223 2.293 10.934 1.00 96.88 95 GLY A N 1
ATOM 689 C CA . GLY A 1 95 ? -6.521 2.296 10.264 1.00 96.88 95 GLY A CA 1
ATOM 690 C C . GLY A 1 95 ? -6.608 3.253 9.076 1.00 96.88 95 GLY A C 1
ATOM 691 O O . GLY A 1 95 ? -7.712 3.596 8.666 1.00 96.88 95 GLY A O 1
ATOM 692 N N . PHE A 1 96 ? -5.473 3.678 8.511 1.00 97.50 96 PHE A N 1
ATOM 693 C CA . PHE A 1 96 ? -5.426 4.629 7.395 1.00 97.50 96 PHE A CA 1
ATOM 694 C C . PHE A 1 96 ? -6.235 4.158 6.179 1.00 97.50 96 PHE A C 1
ATOM 696 O O . PHE A 1 96 ? -6.937 4.951 5.565 1.00 97.50 96 PHE A O 1
ATOM 703 N N . TYR A 1 97 ? -6.161 2.860 5.876 1.00 97.50 97 TYR A N 1
ATOM 704 C CA . TYR A 1 97 ? -6.8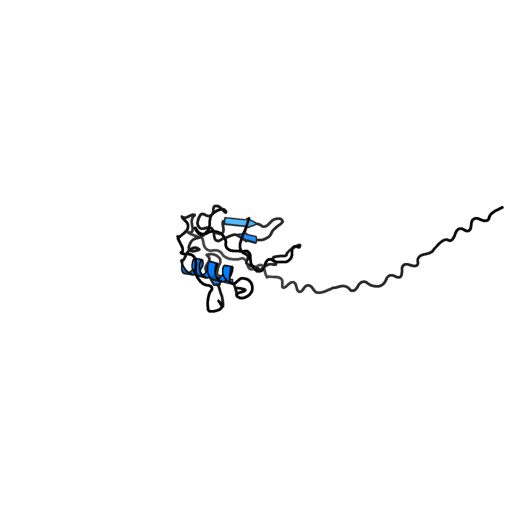06 2.233 4.718 1.00 97.50 97 TYR A CA 1
ATOM 705 C C . TYR A 1 97 ? -8.250 1.772 4.980 1.00 97.50 97 TYR A C 1
ATOM 707 O O . TYR A 1 97 ? -8.890 1.184 4.103 1.00 97.50 97 TYR A O 1
ATOM 715 N N . ASN A 1 98 ? -8.777 1.982 6.190 1.00 97.50 98 ASN A N 1
ATOM 716 C CA . ASN A 1 98 ? -10.126 1.545 6.529 1.00 97.50 98 ASN A CA 1
ATOM 717 C C . ASN A 1 98 ? -11.156 2.366 5.752 1.00 97.50 98 ASN A C 1
ATOM 719 O O . ASN A 1 98 ? -11.079 3.586 5.719 1.00 97.50 98 ASN A O 1
ATOM 723 N N . GLN A 1 99 ? -12.144 1.685 5.162 1.00 96.62 99 GLN A N 1
ATOM 724 C CA . GLN A 1 99 ? -13.185 2.307 4.328 1.00 96.62 99 GLN A CA 1
ATOM 725 C C . GLN A 1 99 ? -12.645 3.143 3.154 1.00 96.62 99 GLN A C 1
ATOM 727 O O . GLN A 1 99 ? -13.336 4.023 2.645 1.00 96.62 99 GLN A O 1
ATOM 732 N N . THR A 1 100 ? -11.440 2.825 2.684 1.00 96.81 100 THR A N 1
ATOM 733 C CA . THR A 1 100 ? -10.846 3.427 1.492 1.00 96.81 100 THR A CA 1
ATOM 734 C C . THR A 1 100 ? -11.285 2.690 0.224 1.00 96.81 100 THR A C 1
ATOM 736 O O . THR A 1 100 ? -11.426 1.466 0.218 1.00 96.81 100 THR A O 1
ATOM 739 N N . LEU A 1 101 ? -11.501 3.437 -0.860 1.00 96.69 101 LEU A N 1
ATOM 740 C CA . LEU A 1 101 ? -11.841 2.892 -2.175 1.00 96.69 101 LEU A CA 1
ATOM 741 C C . LEU A 1 101 ? -10.577 2.599 -2.999 1.00 96.69 101 LEU A C 1
ATOM 743 O O . LEU A 1 101 ? -9.559 3.286 -2.889 1.00 96.69 101 LEU A O 1
ATOM 747 N N . CYS A 1 102 ? -10.668 1.605 -3.879 1.00 96.06 102 CYS A N 1
ATOM 748 C CA . CYS A 1 102 ? -9.752 1.487 -5.009 1.00 96.06 102 CYS A CA 1
ATOM 749 C C . CYS A 1 102 ? -10.255 2.410 -6.116 1.00 96.06 102 CYS A C 1
ATOM 751 O O . CYS A 1 102 ? -11.309 2.162 -6.698 1.00 96.06 102 CYS A O 1
ATOM 753 N N . HIS A 1 103 ? -9.547 3.512 -6.340 1.00 95.50 103 HIS A N 1
ATOM 754 C CA . HIS A 1 103 ? -10.048 4.637 -7.131 1.00 95.50 103 HIS A CA 1
ATOM 755 C C . HIS A 1 103 ? -9.659 4.555 -8.608 1.00 95.50 103 HIS A C 1
ATOM 757 O O . HIS A 1 103 ? -10.220 5.281 -9.424 1.00 95.50 103 HIS A O 1
ATOM 763 N N . ARG A 1 104 ? -8.710 3.683 -8.971 1.00 94.12 104 ARG A N 1
ATOM 764 C CA . ARG A 1 104 ? -8.248 3.565 -10.353 1.00 94.12 104 ARG A CA 1
ATOM 765 C C . ARG A 1 104 ? -7.976 2.117 -10.732 1.00 94.12 104 ARG A C 1
ATOM 767 O O . ARG A 1 104 ? -7.160 1.441 -10.117 1.00 94.12 104 ARG A O 1
ATOM 774 N N . MET A 1 105 ? -8.653 1.671 -11.780 1.00 93.94 105 MET A N 1
ATOM 775 C CA . MET A 1 105 ? -8.417 0.396 -12.445 1.00 93.94 105 MET A CA 1
ATOM 776 C C . MET A 1 105 ? -7.900 0.696 -13.849 1.00 93.94 105 MET A C 1
ATOM 778 O O . MET A 1 105 ? -8.551 1.424 -14.593 1.00 93.94 105 MET A O 1
ATOM 782 N N . MET A 1 106 ? -6.738 0.150 -14.191 1.00 92.06 106 MET A N 1
ATOM 783 C CA . MET A 1 106 ? -6.195 0.175 -15.545 1.00 92.06 106 MET A CA 1
ATOM 784 C C . MET A 1 106 ? -6.300 -1.231 -16.128 1.00 92.06 106 MET A C 1
ATOM 786 O O . MET A 1 106 ? -5.856 -2.200 -15.508 1.00 92.06 106 MET A O 1
ATOM 790 N N . ASN A 1 107 ? -6.936 -1.335 -17.290 1.00 90.75 107 ASN A N 1
ATOM 791 C CA . ASN A 1 107 ? -7.174 -2.582 -18.015 1.00 90.75 107 ASN A CA 1
ATOM 792 C C . ASN A 1 107 ? -6.855 -2.461 -19.516 1.00 90.75 107 ASN A C 1
ATOM 794 O O . ASN A 1 107 ? -7.264 -3.319 -20.293 1.00 90.75 107 ASN A O 1
ATOM 798 N N . ASP A 1 108 ? -6.136 -1.406 -19.903 1.00 86.56 108 ASP A N 1
ATOM 799 C CA . ASP A 1 108 ? -5.688 -1.152 -21.269 1.00 86.56 108 ASP A CA 1
ATOM 800 C C . ASP A 1 108 ? -4.245 -0.628 -21.245 1.00 86.56 108 ASP A C 1
ATOM 802 O O . ASP A 1 108 ? -3.933 0.334 -20.537 1.00 86.56 108 ASP A O 1
ATOM 806 N N . GLY A 1 109 ? -3.345 -1.312 -21.954 1.00 82.81 109 GLY A N 1
ATOM 807 C CA . GLY A 1 109 ? -1.900 -1.042 -21.999 1.00 82.81 109 GLY A CA 1
ATOM 808 C C . GLY A 1 109 ? -1.123 -1.353 -20.708 1.00 82.81 109 GLY A C 1
ATOM 809 O O . GLY A 1 109 ? -0.031 -1.914 -20.770 1.00 82.81 109 GLY A O 1
ATOM 810 N N . ALA A 1 110 ? -1.692 -1.050 -19.542 1.00 82.38 110 ALA A N 1
ATOM 811 C CA . ALA A 1 110 ? -1.185 -1.404 -18.220 1.00 82.38 110 ALA A CA 1
ATOM 812 C C . ALA A 1 110 ? -2.301 -2.056 -17.391 1.00 82.38 110 ALA A C 1
ATOM 814 O O . ALA A 1 110 ? -3.444 -1.602 -17.421 1.00 82.38 110 ALA A O 1
ATOM 815 N N . TYR A 1 111 ? -1.966 -3.106 -16.639 1.00 91.00 111 TYR A N 1
ATOM 816 C CA . TYR A 1 111 ? -2.935 -3.902 -15.882 1.00 91.00 111 TYR A CA 1
ATOM 817 C C . TYR A 1 111 ? -2.668 -3.784 -14.386 1.00 91.00 111 TYR A C 1
ATOM 819 O O . TYR A 1 111 ? -1.811 -4.481 -13.848 1.00 91.00 111 TYR A O 1
ATOM 827 N N . PHE A 1 112 ? -3.395 -2.900 -13.704 1.00 93.00 112 PHE A N 1
ATOM 828 C CA . PHE A 1 112 ? -3.292 -2.761 -12.252 1.00 93.00 112 PHE A CA 1
ATOM 829 C C . PHE A 1 112 ? -4.553 -2.170 -11.622 1.00 93.00 112 PHE A C 1
ATOM 831 O O . PHE A 1 112 ? -5.340 -1.468 -12.260 1.00 93.00 112 PHE A O 1
ATOM 838 N N . LEU A 1 113 ? -4.704 -2.425 -10.323 1.00 95.25 113 LEU A N 1
ATOM 839 C CA . LEU A 1 113 ? -5.695 -1.797 -9.460 1.00 95.25 113 LEU A CA 1
ATOM 840 C C . LEU A 1 113 ? -4.964 -0.946 -8.420 1.00 95.25 113 LEU A C 1
ATOM 842 O O . LEU A 1 113 ? -4.195 -1.467 -7.615 1.00 95.25 113 LEU A O 1
ATOM 846 N N . GLN A 1 114 ? -5.208 0.358 -8.437 1.00 95.88 114 GLN A N 1
ATOM 847 C CA . GLN A 1 114 ? -4.625 1.314 -7.507 1.00 95.88 114 GLN A CA 1
ATOM 848 C C . GLN A 1 114 ? -5.637 1.662 -6.408 1.00 95.88 114 GLN A C 1
ATOM 850 O O . GLN A 1 114 ? -6.788 2.035 -6.662 1.00 95.88 114 GLN A O 1
ATOM 855 N N . CYS A 1 115 ? -5.181 1.537 -5.165 1.00 96.19 115 CYS A N 1
ATOM 856 C CA . CYS A 1 115 ? -5.960 1.759 -3.952 1.00 96.19 115 CYS A CA 1
ATOM 857 C C . CYS A 1 115 ? -5.136 2.561 -2.937 1.00 96.19 115 CYS A C 1
ATOM 859 O O . CYS A 1 115 ? -3.971 2.871 -3.168 1.00 96.19 115 CYS A O 1
ATOM 861 N N . GLY A 1 116 ? -5.733 2.848 -1.781 1.00 94.88 116 GLY A N 1
ATOM 862 C CA . GLY A 1 116 ? -4.996 3.356 -0.624 1.00 94.88 116 GLY A CA 1
ATOM 863 C C . GLY A 1 116 ? -4.991 4.874 -0.461 1.00 94.88 116 GLY A C 1
ATOM 864 O O . GLY A 1 116 ? -4.327 5.359 0.447 1.00 94.88 116 GLY A O 1
ATOM 865 N N . ASP A 1 117 ? -5.760 5.600 -1.276 1.00 96.25 117 ASP A N 1
ATOM 866 C CA . ASP A 1 117 ? -6.063 7.021 -1.076 1.00 96.25 117 ASP A CA 1
ATOM 867 C C . ASP A 1 117 ? -7.445 7.179 -0.405 1.00 96.25 117 ASP A C 1
ATOM 869 O O . ASP A 1 117 ? -8.461 6.993 -1.085 1.00 96.25 117 ASP A O 1
ATOM 873 N N . PRO A 1 118 ? -7.518 7.554 0.892 1.00 97.06 118 PRO A N 1
ATOM 874 C CA . PRO A 1 118 ? -8.775 7.797 1.610 1.00 97.06 118 PRO A CA 1
ATOM 875 C C . PRO A 1 118 ? -9.717 8.793 0.926 1.00 97.06 118 PRO A C 1
ATOM 877 O O . PRO A 1 118 ? -10.940 8.685 1.033 1.00 97.06 118 PRO A O 1
ATOM 880 N N . THR A 1 119 ? -9.153 9.757 0.196 1.00 96.88 119 THR A N 1
ATOM 881 C CA . THR A 1 119 ? -9.905 10.799 -0.511 1.00 96.88 119 THR A CA 1
ATOM 882 C C . THR A 1 119 ? -10.434 10.327 -1.861 1.00 96.88 119 THR A C 1
ATOM 884 O O . THR A 1 119 ? -11.279 10.998 -2.446 1.00 96.88 119 THR A O 1
ATOM 887 N N . SER A 1 120 ? -9.965 9.176 -2.359 1.00 96.19 120 SER A N 1
ATOM 888 C CA . SER A 1 120 ? -10.285 8.638 -3.686 1.00 96.19 120 SER A CA 1
ATOM 889 C C . SER A 1 120 ? -9.991 9.608 -4.843 1.00 96.19 120 SER A C 1
ATOM 891 O O . SER A 1 120 ? -10.573 9.465 -5.919 1.00 96.19 120 SER A O 1
ATOM 893 N N . SER A 1 121 ? -9.121 10.598 -4.634 1.00 95.38 121 SER A N 1
ATOM 894 C CA . SER A 1 121 ? -8.786 11.612 -5.638 1.00 95.38 121 SER A CA 1
ATOM 895 C C . SER A 1 121 ? -7.671 11.160 -6.581 1.00 95.38 121 SER A C 1
ATOM 897 O O . SER A 1 121 ? -7.552 11.687 -7.683 1.00 95.38 121 SER A O 1
ATOM 899 N N . GLY A 1 122 ? -6.857 10.195 -6.147 1.00 92.50 122 GLY A N 1
ATOM 900 C CA . GLY A 1 122 ? -5.633 9.764 -6.821 1.00 92.50 122 GLY A CA 1
ATOM 901 C C . GLY A 1 122 ? -4.404 10.593 -6.449 1.00 92.50 122 GLY A C 1
ATOM 902 O O . GLY A 1 122 ? -3.291 10.199 -6.782 1.00 92.50 122 GLY A O 1
ATOM 903 N N . PHE A 1 123 ? -4.593 11.697 -5.721 1.00 90.44 123 PHE A N 1
ATOM 904 C CA . PHE A 1 123 ? -3.528 12.592 -5.258 1.00 90.44 123 PHE A CA 1
ATOM 905 C C . PHE A 1 123 ? -3.388 12.603 -3.731 1.00 90.44 123 PHE A 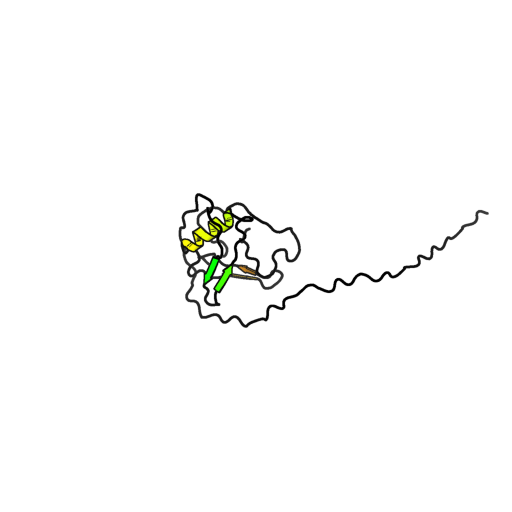C 1
ATOM 907 O O . PHE A 1 123 ? -2.495 13.259 -3.195 1.00 90.44 123 PHE A O 1
ATOM 914 N N . GLY A 1 124 ? -4.289 11.928 -3.013 1.00 90.62 124 GLY A N 1
ATOM 915 C CA . GLY A 1 124 ? -4.230 11.844 -1.562 1.00 90.62 124 GLY A CA 1
ATOM 916 C C . GLY A 1 124 ? -3.232 10.796 -1.075 1.00 90.62 124 GLY A C 1
ATOM 917 O O . GLY A 1 124 ? -2.818 9.888 -1.793 1.00 90.62 124 GLY A O 1
ATOM 918 N N . GLY A 1 125 ? -2.857 10.919 0.193 1.00 91.12 125 GLY A N 1
ATOM 919 C CA . GLY A 1 125 ? -1.873 10.060 0.831 1.00 91.12 125 GLY A CA 1
ATOM 920 C C . GLY A 1 125 ? -1.686 10.428 2.300 1.00 91.12 125 GLY A C 1
ATOM 921 O O . GLY A 1 125 ? -2.394 11.297 2.824 1.00 91.12 125 GLY A O 1
ATOM 922 N N . PRO A 1 126 ? -0.775 9.748 3.011 1.00 92.75 126 PRO A N 1
ATOM 923 C CA . PRO A 1 126 ? -0.413 10.144 4.362 1.00 92.75 126 PRO A CA 1
ATOM 924 C C . PRO A 1 126 ? 0.154 11.571 4.378 1.00 92.75 126 PRO A C 1
ATOM 926 O O . PRO A 1 126 ? 0.772 12.024 3.424 1.00 92.75 126 PRO A O 1
ATOM 929 N N . ALA A 1 127 ? -0.023 12.282 5.493 1.00 88.00 127 ALA A N 1
ATOM 930 C CA . ALA A 1 127 ? 0.386 13.688 5.623 1.00 88.00 127 ALA A CA 1
ATOM 931 C C . ALA A 1 127 ? 1.912 13.914 5.695 1.00 88.00 127 ALA A C 1
ATOM 933 O O . ALA A 1 127 ? 2.361 15.020 5.990 1.00 88.00 127 ALA A O 1
ATOM 934 N N . TRP A 1 128 ? 2.708 12.866 5.505 1.00 86.94 128 TRP A N 1
ATOM 935 C CA . TRP A 1 128 ? 4.161 12.914 5.540 1.00 86.94 128 TRP A CA 1
ATOM 936 C C . TRP A 1 128 ? 4.718 12.551 4.167 1.00 86.94 128 TRP A C 1
ATOM 938 O O . TRP A 1 128 ? 4.118 11.764 3.438 1.00 86.94 128 TRP A O 1
ATOM 948 N N . GLN A 1 129 ? 5.842 13.192 3.833 1.00 71.38 129 GLN A N 1
ATOM 949 C CA . GLN A 1 129 ? 6.513 13.074 2.538 1.00 71.38 129 GLN A CA 1
ATOM 950 C C . GLN A 1 129 ? 6.784 11.604 2.180 1.00 71.38 129 GLN A C 1
ATOM 952 O O . GLN A 1 129 ? 7.005 10.791 3.091 1.00 71.38 129 GLN A O 1
ATOM 957 N N . PRO A 1 130 ? 6.791 11.270 0.875 1.00 66.38 130 PRO A N 1
ATOM 958 C CA . PRO A 1 130 ? 7.177 9.949 0.424 1.00 66.38 130 PRO A CA 1
ATOM 959 C C . PRO A 1 130 ? 8.577 9.620 0.940 1.00 66.38 130 PRO A C 1
ATOM 961 O O . PRO A 1 130 ? 9.458 10.473 1.072 1.00 66.38 130 PRO A O 1
ATOM 964 N N . TYR A 1 131 ? 8.739 8.360 1.302 1.00 77.12 131 TYR A N 1
ATOM 965 C CA . TYR A 1 131 ? 10.018 7.771 1.660 1.00 77.12 131 TYR A CA 1
ATOM 966 C C . TYR A 1 131 ? 10.722 7.293 0.387 1.00 77.12 131 TYR A C 1
ATOM 968 O O . TYR A 1 131 ? 10.099 7.189 -0.666 1.00 77.12 131 TYR A O 1
ATOM 976 N N . ALA A 1 132 ? 12.030 7.052 0.489 1.00 89.06 132 ALA A N 1
ATOM 977 C CA . ALA A 1 132 ? 12.853 6.643 -0.644 1.00 89.06 132 ALA A CA 1
ATOM 978 C C . ALA A 1 132 ? 12.310 5.380 -1.332 1.00 89.06 132 ALA A C 1
ATOM 980 O O . ALA A 1 132 ? 11.803 4.479 -0.658 1.00 89.06 132 ALA A O 1
ATOM 981 N N . ASP A 1 133 ? 12.468 5.320 -2.656 1.00 93.44 133 ASP A N 1
ATOM 982 C CA . ASP A 1 133 ? 12.153 4.131 -3.441 1.00 93.44 133 ASP A CA 1
ATOM 983 C C . ASP A 1 133 ? 13.046 2.952 -3.019 1.00 93.44 133 ASP A C 1
ATOM 985 O O . ASP A 1 133 ? 14.244 3.104 -2.765 1.00 93.44 133 ASP A O 1
ATOM 989 N N . GLU A 1 134 ? 12.463 1.755 -2.967 1.00 94.94 134 GLU A N 1
ATOM 990 C CA . GLU A 1 134 ? 13.145 0.520 -2.583 1.00 94.94 134 GLU A CA 1
ATOM 991 C C . GLU A 1 134 ? 12.734 -0.621 -3.519 1.00 94.94 134 GLU A C 1
ATOM 993 O O . GLU A 1 134 ? 11.561 -0.751 -3.866 1.00 94.94 134 GLU A O 1
ATOM 998 N N . ASN A 1 135 ? 13.688 -1.487 -3.883 1.00 95.31 135 ASN A N 1
ATOM 999 C CA . ASN A 1 135 ? 13.435 -2.689 -4.688 1.00 95.31 135 ASN A CA 1
ATOM 1000 C C . ASN A 1 135 ? 12.705 -2.417 -6.019 1.00 95.31 135 ASN A C 1
ATOM 1002 O O . ASN A 1 135 ? 11.781 -3.145 -6.392 1.00 95.31 135 ASN A O 1
ATOM 1006 N N . LEU A 1 136 ? 13.111 -1.361 -6.730 1.00 94.38 136 LEU A N 1
ATOM 1007 C CA . LEU A 1 136 ? 12.586 -1.086 -8.064 1.00 94.38 136 LEU A CA 1
ATOM 1008 C C . LEU A 1 136 ? 12.952 -2.239 -9.014 1.00 94.38 136 LEU A C 1
ATOM 1010 O O . LEU A 1 136 ? 14.081 -2.741 -8.958 1.00 94.38 136 LEU A O 1
ATOM 1014 N N . PRO A 1 137 ? 12.025 -2.685 -9.875 1.00 92.25 137 PRO A N 1
ATOM 1015 C CA . PRO A 1 137 ? 12.341 -3.693 -10.867 1.00 92.25 137 PRO A CA 1
ATOM 1016 C C . PRO A 1 137 ? 13.268 -3.107 -11.933 1.00 92.25 137 PRO A C 1
ATOM 1018 O O . PRO A 1 137 ? 13.361 -1.895 -12.117 1.00 92.25 137 PRO A O 1
ATOM 1021 N N . VAL A 1 138 ? 13.922 -3.989 -12.680 1.00 92.06 138 VAL A N 1
ATOM 1022 C CA . VAL A 1 138 ? 14.635 -3.581 -13.891 1.00 92.06 138 VAL A CA 1
ATOM 1023 C C . VAL A 1 138 ? 13.617 -3.100 -14.925 1.00 92.06 138 VAL A C 1
ATOM 1025 O O . VAL A 1 138 ? 12.558 -3.712 -15.096 1.00 92.06 138 VAL A O 1
ATOM 1028 N N . ASP A 1 139 ? 13.941 -2.013 -15.618 1.00 89.12 139 ASP A N 1
ATOM 1029 C CA . ASP A 1 139 ? 13.100 -1.484 -16.685 1.00 89.12 139 ASP A CA 1
ATOM 1030 C C . ASP A 1 139 ? 12.904 -2.514 -17.799 1.00 89.12 139 ASP A C 1
ATOM 1032 O O . ASP A 1 139 ? 13.842 -3.165 -18.266 1.00 89.12 139 ASP A O 1
ATOM 1036 N N . GLY A 1 140 ? 11.658 -2.662 -18.237 1.00 86.38 140 GLY A N 1
ATOM 1037 C CA . GLY A 1 140 ? 11.303 -3.615 -19.274 1.00 86.38 140 GLY A CA 1
ATOM 1038 C C . GLY A 1 140 ? 9.803 -3.884 -19.340 1.00 86.38 140 GLY A C 1
ATOM 1039 O O . GLY A 1 140 ? 9.038 -3.442 -18.477 1.00 86.38 140 GLY A O 1
ATOM 1040 N N . PRO A 1 141 ? 9.355 -4.612 -20.374 1.00 81.56 141 PRO A N 1
ATOM 1041 C CA . PRO A 1 141 ? 7.961 -5.008 -20.487 1.00 81.56 141 PRO A CA 1
ATOM 1042 C C . PRO A 1 141 ? 7.570 -5.925 -19.323 1.00 81.56 141 PRO A C 1
ATOM 1044 O O . PRO A 1 141 ? 8.323 -6.825 -18.957 1.00 81.56 141 PRO A O 1
ATOM 1047 N N . ALA A 1 142 ? 6.370 -5.716 -18.772 1.00 82.06 142 ALA A N 1
ATOM 1048 C CA . ALA A 1 142 ? 5.811 -6.531 -17.689 1.00 82.06 142 ALA A CA 1
ATOM 1049 C C . ALA A 1 142 ?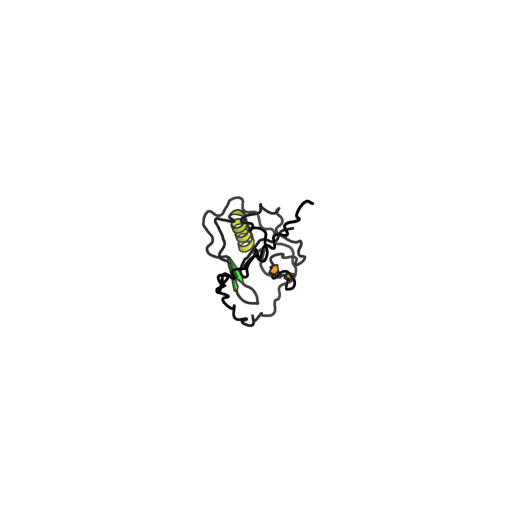 6.734 -6.677 -16.455 1.00 82.06 142 ALA A C 1
ATOM 1051 O O . ALA A 1 142 ? 6.741 -7.716 -15.797 1.00 82.06 142 ALA A O 1
ATOM 1052 N N . ASN A 1 143 ? 7.487 -5.624 -16.120 1.00 90.12 143 ASN A N 1
ATOM 1053 C CA . ASN A 1 143 ? 8.399 -5.584 -14.971 1.00 90.12 143 ASN A CA 1
ATOM 1054 C C . ASN A 1 143 ? 7.698 -5.661 -13.594 1.00 90.12 143 ASN A C 1
ATOM 1056 O O . ASN A 1 143 ? 8.351 -5.909 -12.583 1.00 90.12 143 ASN A O 1
ATOM 1060 N N . TYR A 1 144 ? 6.368 -5.537 -13.572 1.00 92.88 144 TYR A N 1
ATOM 1061 C CA . TYR A 1 144 ? 5.493 -5.884 -12.452 1.00 92.88 144 TYR A CA 1
ATOM 1062 C C . TYR A 1 144 ? 4.530 -7.007 -12.875 1.00 92.88 144 TYR A C 1
ATOM 1064 O O . TYR A 1 144 ? 3.448 -6.722 -13.398 1.00 92.88 144 TYR A O 1
ATOM 1072 N N . PRO A 1 145 ? 4.904 -8.290 -12.717 1.00 91.38 145 PRO A N 1
ATOM 1073 C CA . PRO A 1 145 ? 4.032 -9.401 -13.082 1.00 91.38 145 PRO A CA 1
ATOM 1074 C C . PRO A 1 145 ? 2.766 -9.458 -12.209 1.00 91.38 145 PRO A C 1
ATOM 1076 O O . PRO A 1 145 ? 2.677 -8.860 -11.135 1.00 91.38 145 PRO A O 1
ATOM 1079 N N . ALA A 1 146 ? 1.762 -10.212 -12.666 1.00 92.31 146 ALA A N 1
ATOM 1080 C CA . ALA A 1 146 ? 0.517 -10.387 -11.922 1.00 92.31 146 ALA A CA 1
ATOM 1081 C C . ALA A 1 146 ? 0.781 -10.920 -10.500 1.00 92.31 146 ALA A C 1
ATOM 1083 O O . ALA A 1 146 ? 1.523 -11.882 -10.312 1.00 92.31 146 ALA A O 1
ATOM 1084 N N . GLY A 1 147 ? 0.144 -10.294 -9.507 1.00 93.75 147 GLY A N 1
ATOM 1085 C CA . GLY A 1 147 ? 0.346 -10.600 -8.087 1.00 93.75 147 GLY A CA 1
ATOM 1086 C C . GLY A 1 147 ? 1.394 -9.726 -7.394 1.00 93.75 147 GLY A C 1
ATOM 1087 O O . GLY A 1 147 ? 1.500 -9.779 -6.170 1.00 93.75 147 GLY A O 1
ATOM 1088 N N . THR A 1 148 ? 2.130 -8.882 -8.124 1.00 95.69 148 THR A N 1
ATOM 1089 C CA . THR A 1 148 ? 3.010 -7.892 -7.500 1.00 95.69 148 THR A CA 1
ATOM 1090 C C . THR A 1 148 ? 2.208 -6.753 -6.871 1.00 95.69 148 THR A C 1
ATOM 1092 O O . THR A 1 148 ? 1.281 -6.212 -7.471 1.00 95.69 148 THR A O 1
ATOM 1095 N N . VAL A 1 149 ? 2.600 -6.361 -5.658 1.00 96.19 149 VAL A N 1
ATOM 1096 C CA . VAL A 1 149 ? 2.125 -5.145 -4.993 1.00 96.19 149 VAL A CA 1
ATOM 1097 C C . VAL A 1 149 ? 3.289 -4.168 -4.919 1.00 96.19 149 VAL A C 1
ATOM 1099 O O . VAL A 1 149 ? 4.342 -4.505 -4.383 1.00 96.19 149 VAL A O 1
ATOM 1102 N N . ALA A 1 150 ? 3.087 -2.968 -5.453 1.00 95.19 150 ALA A N 1
ATOM 1103 C CA . ALA A 1 150 ? 4.078 -1.902 -5.488 1.00 95.19 150 ALA A CA 1
ATOM 1104 C C . ALA A 1 150 ? 3.487 -0.604 -4.926 1.00 95.19 150 ALA A C 1
ATOM 1106 O O . ALA A 1 150 ? 2.265 -0.422 -4.905 1.00 95.19 150 ALA A O 1
ATOM 1107 N N . MET A 1 151 ? 4.356 0.297 -4.473 1.00 94.25 151 MET A N 1
ATOM 1108 C CA . MET A 1 151 ? 3.948 1.645 -4.091 1.00 94.25 151 MET A CA 1
ATOM 1109 C C . MET A 1 151 ? 3.774 2.494 -5.347 1.0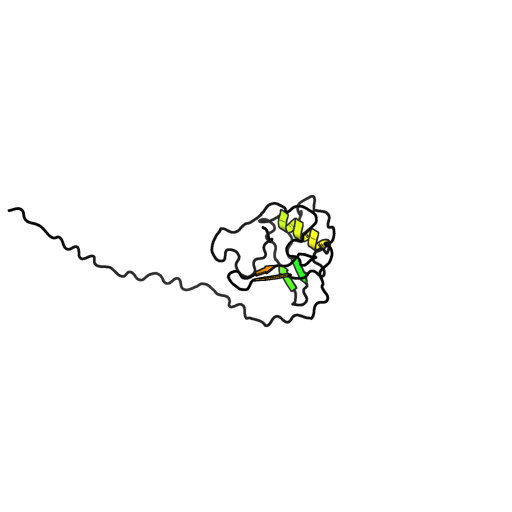0 94.25 151 MET A C 1
ATOM 1111 O O . MET A 1 151 ? 4.652 2.526 -6.204 1.00 94.25 151 MET A O 1
ATOM 1115 N N . ALA A 1 152 ? 2.633 3.172 -5.458 1.00 91.69 152 ALA A N 1
ATOM 1116 C CA . ALA A 1 152 ? 2.429 4.148 -6.518 1.00 91.69 152 ALA A CA 1
ATOM 1117 C C . ALA A 1 152 ? 3.308 5.382 -6.266 1.00 91.69 152 ALA A C 1
ATOM 1119 O O . ALA A 1 152 ? 3.392 5.856 -5.132 1.00 91.69 152 ALA A O 1
ATOM 1120 N N . ASN A 1 153 ? 3.919 5.896 -7.328 1.00 84.75 153 ASN A N 1
ATOM 1121 C CA . ASN A 1 153 ? 4.741 7.103 -7.332 1.00 84.75 153 ASN A CA 1
ATOM 1122 C C . ASN A 1 153 ? 4.476 7.891 -8.635 1.00 84.75 153 ASN A C 1
ATOM 1124 O O . ASN A 1 153 ? 3.839 7.356 -9.551 1.00 84.75 153 ASN A O 1
ATOM 1128 N N . SER A 1 154 ? 4.910 9.151 -8.691 1.00 67.94 154 SER A N 1
ATOM 1129 C CA . SER A 1 154 ? 4.762 10.082 -9.821 1.00 67.94 154 SER A CA 1
ATOM 1130 C C . SER A 1 154 ? 6.097 10.439 -10.452 1.00 67.94 154 SER A C 1
ATOM 1132 O O . SER A 1 154 ? 6.999 10.802 -9.665 1.00 67.94 154 SER A O 1
#

Sequence (154 aa):
MKRVVTATVIAAFLLAPLPSFAGTNTNKVSESKVKCATTKARPHAAPKITPPKVLLKKAIKSITFVTNCGNIVIEPLNNLAPLTVTAITALAKGGFYNQTLCHRMMNDGAYFLQCGDPTSSGFGGPAWQPYADENLPVDGPANYPAGTVAMANS

Foldseek 3Di:
DDDDDDDDDDDPDDDDDDPPPPDPPPPPPPPDPQDFDDAPQDQDDFDAFDQDPDWDPDQDQWDWDQHSRGIDIDGDPCVQCRNVVRRVVSCVVSCRQPSWDQLDADDPPDGDTHTRASRSPVPHDHPDDDDDDTDQFDDDPPSPPPPDDDDDDD